Protein AF-K1TYT0-F1 (afdb_monomer_lite)

Organism: NCBI:txid408170

Foldseek 3Di:
DLVVLVCLCPPPDPVSNVVCCVQPNNDRDDPVSVVVSVPVVCPPPPPPPDDPPPPPPD

pLDDT: mean 74.77, std 19.78, range [35.25, 93.75]

Radius of gyration: 12.31 Å; chains: 1; bounding box: 26×24×25 Å

Secondary structure (DSSP, 8-state):
-HHHHHHHHS-S-HHHHHHHHHHHTTSPPPHHHHHHHHHHHTTT-----S--TTSS--

Sequence (58 aa):
MEATIDEAMNSTDPEVQANFKKYFGNKRPTPEEYIYIITKKTNGKIIIKGSWKCFTEL

Structure (mmCIF, N/CA/C/O backbone):
data_AF-K1TYT0-F1
#
_entry.id   AF-K1TYT0-F1
#
loop_
_atom_site.group_PDB
_atom_site.id
_atom_site.type_symbol
_atom_site.label_atom_id
_atom_site.label_alt_id
_atom_site.label_comp_id
_atom_site.label_asym_id
_atom_site.label_entity_id
_atom_site.label_seq_id
_atom_site.pdbx_PDB_ins_code
_atom_site.Cartn_x
_atom_site.Cartn_y
_atom_site.Cartn_z
_atom_site.occupancy
_atom_site.B_iso_or_equiv
_atom_site.auth_seq_id
_atom_site.auth_comp_id
_atom_site.auth_asym_id
_atom_site.auth_atom_id
_atom_site.pdbx_PDB_model_num
ATOM 1 N N . MET A 1 1 ? 6.011 -8.258 -4.890 1.00 68.12 1 MET A N 1
ATOM 2 C CA . MET A 1 1 ? 5.927 -6.950 -4.215 1.00 68.12 1 MET A CA 1
ATOM 3 C C . MET A 1 1 ? 4.823 -6.129 -4.846 1.00 68.12 1 MET A C 1
ATOM 5 O O . MET A 1 1 ? 3.959 -5.671 -4.117 1.00 68.12 1 MET A O 1
ATOM 9 N N . GLU A 1 2 ? 4.772 -6.054 -6.179 1.00 75.81 2 GLU A N 1
ATOM 10 C CA . GLU A 1 2 ? 3.648 -5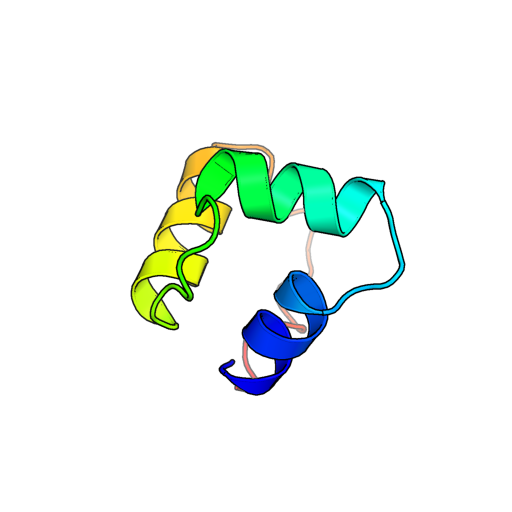.454 -6.919 1.00 75.81 2 GLU A CA 1
ATOM 11 C C . GLU A 1 2 ? 2.272 -6.006 -6.506 1.00 75.81 2 GLU A C 1
ATOM 13 O O . GLU A 1 2 ? 1.379 -5.237 -6.167 1.00 75.81 2 GLU A O 1
ATOM 18 N N . ALA A 1 3 ? 2.123 -7.335 -6.423 1.00 76.38 3 ALA A N 1
ATOM 19 C CA . ALA A 1 3 ? 0.863 -7.969 -6.01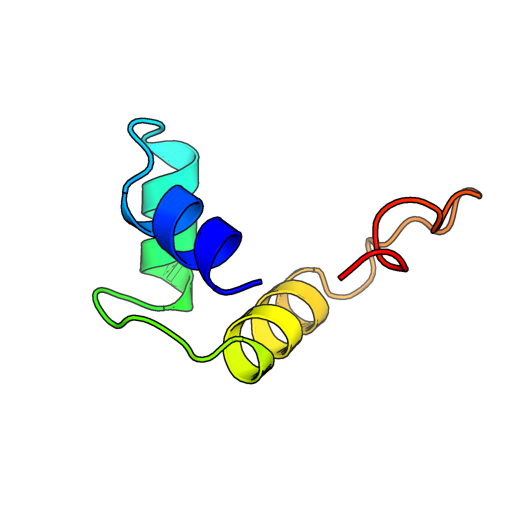3 1.00 76.38 3 ALA A CA 1
ATOM 20 C C . ALA A 1 3 ? 0.399 -7.558 -4.600 1.00 76.38 3 ALA A C 1
ATOM 22 O O . ALA A 1 3 ? -0.793 -7.415 -4.357 1.00 76.38 3 ALA A O 1
ATOM 23 N N . THR A 1 4 ? 1.336 -7.307 -3.684 1.00 84.00 4 THR A N 1
ATOM 24 C CA . THR A 1 4 ? 1.043 -6.871 -2.310 1.00 84.00 4 THR A CA 1
ATOM 25 C C . THR A 1 4 ? 0.568 -5.417 -2.262 1.00 84.00 4 THR A C 1
ATOM 27 O O . THR A 1 4 ? -0.290 -5.072 -1.454 1.00 84.00 4 THR A O 1
ATOM 30 N N . ILE A 1 5 ? 1.103 -4.555 -3.134 1.00 86.19 5 ILE A N 1
ATOM 31 C CA . ILE A 1 5 ? 0.647 -3.163 -3.271 1.00 86.19 5 ILE A CA 1
ATOM 32 C C . ILE A 1 5 ? -0.773 -3.137 -3.831 1.00 86.19 5 ILE A C 1
ATOM 34 O O . ILE A 1 5 ? -1.619 -2.406 -3.320 1.00 86.19 5 ILE A O 1
ATOM 38 N N . ASP A 1 6 ? -1.045 -3.961 -4.843 1.00 87.81 6 ASP A N 1
ATOM 39 C CA . ASP A 1 6 ? -2.373 -4.061 -5.442 1.00 87.81 6 ASP A CA 1
ATOM 40 C C . ASP A 1 6 ? -3.414 -4.625 -4.475 1.00 87.81 6 ASP A C 1
ATOM 42 O O . ASP A 1 6 ? -4.537 -4.122 -4.435 1.00 87.81 6 ASP A O 1
ATOM 46 N N . GLU A 1 7 ? -3.042 -5.604 -3.652 1.00 87.88 7 GLU A N 1
ATOM 47 C CA . GLU A 1 7 ? -3.894 -6.110 -2.577 1.00 87.88 7 GLU A CA 1
ATOM 48 C C . GLU A 1 7 ? -4.191 -5.023 -1.535 1.00 87.88 7 GLU A C 1
ATOM 50 O O . GLU A 1 7 ? -5.351 -4.795 -1.204 1.00 87.88 7 GLU A O 1
ATOM 55 N N . ALA A 1 8 ? -3.178 -4.289 -1.063 1.00 86.25 8 ALA A N 1
ATOM 56 C CA . ALA A 1 8 ? -3.369 -3.219 -0.082 1.00 86.25 8 ALA A CA 1
ATOM 57 C C . ALA A 1 8 ? -4.216 -2.054 -0.631 1.00 86.25 8 ALA A C 1
ATOM 59 O O . ALA A 1 8 ? -5.036 -1.485 0.091 1.00 86.25 8 ALA A O 1
ATOM 60 N N . MET A 1 9 ? -4.044 -1.715 -1.911 1.00 89.25 9 MET A N 1
ATOM 61 C CA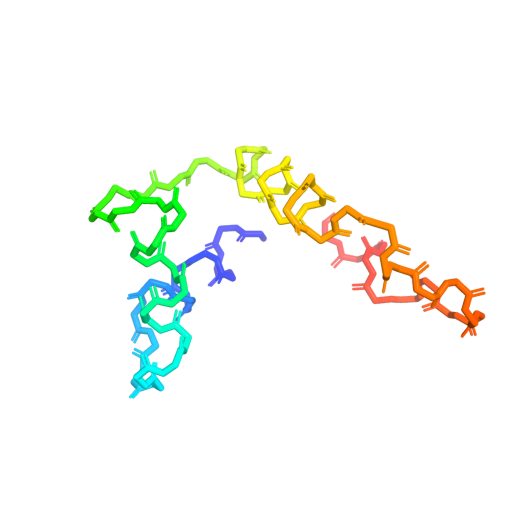 . MET A 1 9 ? -4.788 -0.652 -2.589 1.00 89.25 9 MET A CA 1
ATOM 62 C C . MET A 1 9 ? -6.258 -1.030 -2.829 1.00 89.25 9 MET A C 1
ATOM 64 O O . MET A 1 9 ? -7.142 -0.185 -2.668 1.00 89.25 9 MET A O 1
ATOM 68 N N . ASN A 1 10 ? -6.523 -2.291 -3.185 1.00 90.69 10 ASN A N 1
ATOM 69 C CA . ASN A 1 10 ? -7.865 -2.809 -3.476 1.00 90.69 10 ASN A CA 1
ATOM 70 C C . ASN A 1 10 ? -8.500 -3.566 -2.299 1.00 90.69 10 ASN A C 1
ATOM 72 O O . ASN A 1 10 ? -9.536 -4.210 -2.473 1.00 90.69 10 ASN A O 1
ATOM 76 N N . SER A 1 11 ? -7.898 -3.502 -1.111 1.00 89.38 11 SER A N 1
ATOM 77 C CA . SER A 1 11 ? -8.398 -4.207 0.065 1.00 89.38 11 SER A CA 1
ATOM 78 C C . SER A 1 11 ? -9.810 -3.742 0.424 1.00 89.38 11 SER A C 1
ATOM 80 O O . SER A 1 11 ? -10.111 -2.545 0.439 1.00 89.38 11 SER A O 1
ATOM 82 N N . THR A 1 12 ? -10.676 -4.703 0.745 1.00 93.75 12 THR A N 1
ATOM 83 C CA . THR A 1 12 ? -12.015 -4.445 1.292 1.00 93.75 12 THR A CA 1
ATOM 84 C C . THR A 1 12 ? -11.975 -4.073 2.772 1.00 93.75 12 THR A C 1
ATOM 86 O O . THR A 1 12 ? -12.995 -3.665 3.323 1.00 93.75 12 THR A O 1
ATOM 89 N N . ASP A 1 13 ? -10.822 -4.233 3.424 1.00 92.69 13 ASP A N 1
ATOM 90 C CA . ASP A 1 13 ? -10.630 -3.836 4.811 1.00 92.69 13 ASP A CA 1
ATOM 91 C C . ASP A 1 13 ? -10.501 -2.299 4.902 1.00 92.69 13 ASP A C 1
ATOM 93 O O . ASP A 1 13 ? -9.552 -1.716 4.354 1.00 92.69 13 ASP A O 1
ATOM 97 N N . PRO A 1 14 ? -11.439 -1.615 5.587 1.00 91.62 14 PRO A N 1
ATOM 98 C CA . PRO A 1 14 ? -11.433 -0.161 5.691 1.00 91.62 14 PRO A CA 1
ATOM 99 C C . PRO A 1 14 ? -10.198 0.380 6.422 1.00 91.62 14 PRO A C 1
ATOM 101 O O . PRO A 1 14 ? -9.755 1.486 6.106 1.00 91.62 14 PRO A O 1
ATOM 104 N N . GLU A 1 15 ? -9.614 -0.368 7.363 1.00 89.00 15 GLU A N 1
ATOM 105 C CA . GLU A 1 15 ? -8.411 0.053 8.084 1.00 89.00 15 GLU A CA 1
ATOM 106 C C . GLU A 1 15 ? -7.182 0.001 7.170 1.00 89.00 15 GLU A C 1
ATOM 108 O O . GLU A 1 15 ? -6.393 0.952 7.120 1.00 89.00 15 GLU A O 1
ATOM 113 N N . VAL A 1 16 ? -7.048 -1.071 6.384 1.00 87.62 16 VAL A N 1
ATOM 114 C CA . VAL A 1 16 ? -5.964 -1.223 5.402 1.00 87.62 16 VAL A CA 1
ATOM 115 C C . VAL A 1 16 ? -6.047 -0.126 4.343 1.00 87.62 16 VAL A C 1
ATOM 117 O O . VAL A 1 16 ? -5.053 0.558 4.086 1.00 87.62 16 VAL A O 1
ATOM 120 N N . GLN A 1 17 ? -7.237 0.120 3.789 1.00 89.06 17 GLN A N 1
ATOM 121 C CA . GLN A 1 17 ? -7.426 1.158 2.778 1.00 89.06 17 GLN A CA 1
ATOM 122 C C . GLN A 1 17 ? -7.200 2.574 3.343 1.00 89.06 17 GLN A C 1
ATOM 124 O O . GLN A 1 17 ? -6.605 3.421 2.670 1.00 89.06 17 GLN A O 1
ATOM 129 N N . ALA A 1 18 ? -7.638 2.852 4.578 1.00 89.44 18 ALA A N 1
ATOM 130 C CA . ALA A 1 18 ? -7.402 4.138 5.237 1.00 89.44 18 ALA A CA 1
ATOM 131 C C . ALA A 1 18 ? -5.908 4.383 5.494 1.00 89.44 18 ALA A C 1
ATOM 133 O O . ALA A 1 18 ? -5.410 5.482 5.238 1.00 89.44 18 ALA A O 1
ATOM 134 N N . ASN A 1 19 ? -5.177 3.360 5.941 1.00 86.81 19 ASN A N 1
ATOM 135 C CA . ASN A 1 19 ? -3.731 3.435 6.130 1.00 86.81 19 ASN A CA 1
ATOM 136 C C . ASN A 1 19 ? -2.995 3.633 4.801 1.00 86.81 19 ASN A C 1
ATOM 138 O O . ASN A 1 19 ? -2.119 4.495 4.714 1.00 86.81 19 ASN A O 1
ATOM 142 N N . PHE A 1 20 ? -3.386 2.911 3.750 1.00 88.31 20 PHE A N 1
ATOM 143 C CA . PHE A 1 20 ? -2.821 3.102 2.416 1.00 88.31 20 PHE A CA 1
ATOM 144 C C . PHE A 1 20 ? -3.034 4.543 1.929 1.00 88.31 20 PHE A C 1
ATOM 146 O O . PHE A 1 20 ? -2.070 5.237 1.601 1.00 88.31 20 PHE A O 1
ATOM 153 N N . LYS A 1 21 ? -4.271 5.054 1.994 1.00 90.50 21 LYS A N 1
ATOM 154 C CA . LYS A 1 21 ? -4.594 6.441 1.614 1.00 90.50 21 LYS A CA 1
ATOM 155 C C . LYS A 1 21 ? -3.860 7.481 2.459 1.00 90.50 21 LYS A C 1
ATOM 157 O O . LYS A 1 21 ? -3.451 8.511 1.933 1.00 90.50 21 LYS A O 1
ATOM 162 N N . LYS A 1 22 ? -3.647 7.223 3.750 1.00 90.06 22 LYS A N 1
ATOM 163 C CA . LYS A 1 22 ? -2.897 8.118 4.644 1.00 90.06 22 LYS A CA 1
ATOM 164 C C . LYS A 1 22 ? -1.446 8.314 4.199 1.00 90.06 22 LYS A C 1
ATOM 166 O O . LYS A 1 22 ? -0.904 9.402 4.388 1.00 90.06 22 LYS A O 1
ATOM 171 N N . TYR A 1 23 ? -0.813 7.279 3.649 1.00 88.88 23 TYR A N 1
ATOM 172 C CA . TYR A 1 23 ? 0.598 7.325 3.265 1.00 88.88 23 TYR A CA 1
ATOM 173 C C . TYR A 1 23 ? 0.826 7.614 1.779 1.00 88.88 23 TYR A C 1
ATOM 175 O O . TYR A 1 23 ? 1.759 8.341 1.446 1.00 88.88 23 TYR A O 1
ATOM 183 N N . PHE A 1 24 ? -0.029 7.084 0.906 1.00 90.31 24 PHE A N 1
ATOM 184 C CA . PHE A 1 24 ? 0.145 7.117 -0.550 1.00 90.31 24 PHE A CA 1
ATOM 185 C C . PHE A 1 24 ? -0.954 7.914 -1.275 1.00 90.31 24 PHE A C 1
ATOM 187 O O . PHE A 1 24 ? -0.847 8.210 -2.468 1.00 90.31 24 PHE A O 1
ATOM 194 N N . GLY A 1 25 ? -2.017 8.313 -0.569 1.00 90.38 25 GLY A N 1
ATOM 195 C CA . GLY A 1 25 ? -3.190 8.939 -1.175 1.00 90.38 25 GLY A CA 1
ATOM 196 C C . GLY A 1 25 ? -3.913 7.973 -2.115 1.00 90.38 25 GLY A C 1
ATOM 197 O O . GLY A 1 25 ? -4.095 6.801 -1.802 1.00 90.38 25 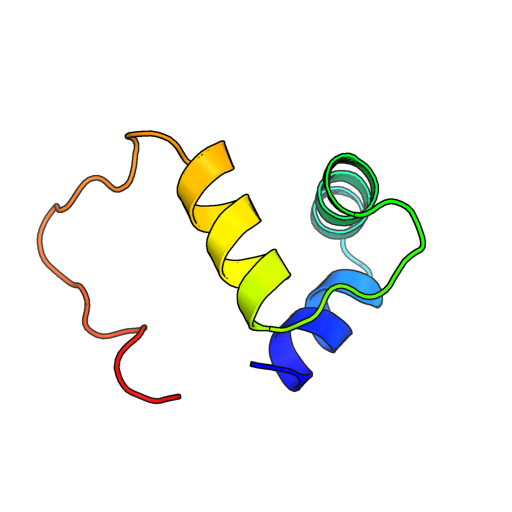GLY A O 1
ATOM 198 N N . ASN A 1 26 ? -4.314 8.472 -3.284 1.00 89.75 26 ASN A N 1
ATOM 199 C CA . ASN A 1 26 ? -4.908 7.656 -4.350 1.00 89.75 26 ASN A CA 1
ATOM 200 C C . ASN A 1 26 ? -3.874 7.217 -5.404 1.00 89.75 26 ASN A C 1
ATOM 202 O O . ASN A 1 26 ? -4.254 6.729 -6.465 1.00 89.75 26 ASN A O 1
ATOM 206 N N . LYS A 1 27 ? -2.577 7.458 -5.166 1.00 90.44 27 LYS A N 1
ATOM 207 C CA . LYS A 1 27 ? -1.515 7.079 -6.101 1.00 90.44 27 LYS A CA 1
ATOM 208 C C . LYS A 1 27 ? -1.030 5.669 -5.787 1.00 90.44 27 LYS A C 1
ATOM 210 O O . LYS A 1 27 ? -0.894 5.307 -4.621 1.00 90.44 27 LYS A O 1
ATOM 215 N N . ARG A 1 28 ? -0.712 4.912 -6.835 1.00 91.19 28 ARG A N 1
ATOM 216 C CA . ARG A 1 28 ? 0.016 3.649 -6.710 1.00 91.19 28 ARG A CA 1
ATOM 217 C C . ARG A 1 28 ? 1.506 3.965 -6.496 1.00 91.19 28 ARG A C 1
ATOM 219 O O . ARG A 1 28 ? 2.087 4.589 -7.385 1.00 91.19 28 ARG A O 1
ATOM 226 N N . PRO A 1 29 ? 2.106 3.602 -5.350 1.00 90.69 29 PRO A N 1
ATOM 227 C CA . PRO A 1 29 ? 3.543 3.754 -5.135 1.00 90.69 29 PRO A CA 1
ATOM 228 C C . PRO A 1 29 ? 4.330 2.721 -5.944 1.00 90.69 29 PRO A C 1
ATOM 230 O O . PRO A 1 29 ? 3.785 1.676 -6.308 1.00 90.69 29 PRO A O 1
ATOM 233 N N . THR A 1 30 ? 5.622 2.968 -6.162 1.00 92.94 30 THR A N 1
ATOM 234 C CA . THR A 1 30 ? 6.527 1.900 -6.617 1.00 92.94 30 THR A CA 1
ATOM 235 C C . THR A 1 30 ? 6.845 0.929 -5.469 1.00 92.94 30 THR A C 1
ATOM 237 O O . THR A 1 30 ? 6.691 1.286 -4.292 1.00 92.94 30 THR A O 1
ATOM 240 N N . PRO A 1 31 ? 7.317 -0.297 -5.759 1.00 88.19 31 PRO A N 1
ATOM 241 C CA . PRO A 1 31 ? 7.800 -1.231 -4.741 1.00 88.19 31 PRO A CA 1
ATOM 242 C C . PRO A 1 31 ? 8.801 -0.613 -3.759 1.00 88.19 31 PRO A C 1
ATOM 244 O O . PRO A 1 31 ? 8.692 -0.809 -2.548 1.00 88.19 31 PRO A O 1
ATOM 247 N N . GLU A 1 32 ? 9.741 0.183 -4.259 1.00 89.19 32 GLU A N 1
ATOM 248 C CA . GLU A 1 32 ? 10.781 0.832 -3.463 1.00 89.19 32 GLU A CA 1
ATOM 249 C C . GLU A 1 32 ? 10.197 1.908 -2.545 1.00 89.19 32 GLU A C 1
ATOM 251 O O . GLU A 1 32 ? 10.540 1.966 -1.362 1.00 89.19 32 GLU A O 1
ATOM 256 N N . GLU A 1 33 ? 9.283 2.736 -3.061 1.00 87.69 33 GLU A N 1
ATOM 257 C CA . GLU A 1 33 ? 8.584 3.754 -2.273 1.00 87.69 33 GLU A CA 1
ATOM 258 C C . GLU A 1 33 ? 7.732 3.120 -1.176 1.00 87.69 33 GLU A C 1
ATOM 260 O O . GLU A 1 33 ? 7.731 3.597 -0.037 1.00 87.69 33 GLU A O 1
ATOM 265 N N . TYR A 1 34 ? 7.044 2.023 -1.498 1.00 88.38 34 TYR A N 1
ATOM 266 C CA . TYR A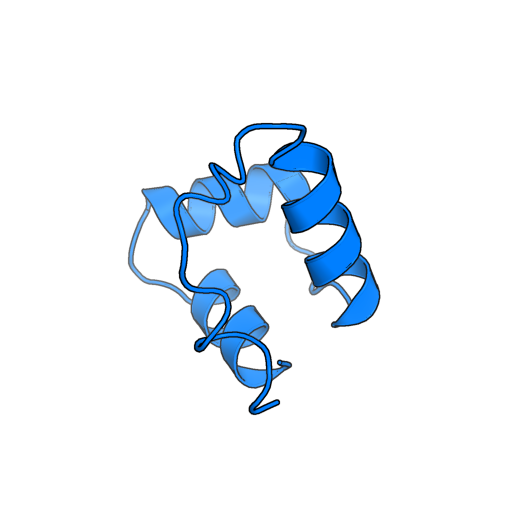 1 34 ? 6.245 1.276 -0.539 1.00 88.38 34 TYR A CA 1
ATOM 267 C C . TYR A 1 34 ? 7.121 0.762 0.603 1.00 88.38 34 TYR A C 1
ATOM 269 O O . TYR A 1 34 ? 6.845 1.067 1.763 1.00 88.38 34 TYR A O 1
ATOM 277 N N . ILE A 1 35 ? 8.229 0.077 0.291 1.00 88.00 35 ILE A N 1
ATOM 278 C CA . ILE A 1 35 ? 9.176 -0.440 1.290 1.00 88.00 35 ILE A CA 1
ATOM 279 C C . ILE A 1 35 ? 9.777 0.698 2.119 1.00 88.00 35 ILE A C 1
ATOM 281 O O . ILE A 1 35 ? 9.834 0.610 3.347 1.00 88.00 35 ILE A O 1
ATOM 285 N N . TYR A 1 36 ? 10.200 1.791 1.486 1.00 87.19 36 TYR A N 1
ATOM 286 C CA . TYR A 1 36 ? 10.764 2.937 2.193 1.00 87.19 36 TYR A CA 1
ATOM 287 C C . TYR A 1 36 ? 9.753 3.553 3.166 1.00 87.19 36 TYR A C 1
ATOM 289 O O . TYR A 1 36 ? 10.073 3.794 4.329 1.00 87.19 36 TYR A O 1
ATOM 297 N N . ILE A 1 37 ? 8.513 3.769 2.730 1.00 85.62 37 ILE A N 1
ATOM 298 C CA . ILE A 1 37 ? 7.476 4.381 3.558 1.00 85.62 37 ILE A CA 1
ATOM 299 C C . ILE A 1 37 ? 7.065 3.453 4.696 1.00 85.62 37 ILE A C 1
ATOM 301 O O . ILE A 1 37 ? 7.020 3.911 5.839 1.00 85.62 37 ILE A O 1
ATOM 305 N N . ILE A 1 38 ? 6.818 2.166 4.439 1.00 83.38 38 ILE A N 1
ATOM 306 C CA . ILE A 1 38 ? 6.441 1.239 5.512 1.00 83.38 38 ILE A CA 1
ATOM 307 C C . ILE A 1 38 ? 7.588 1.075 6.514 1.00 83.38 38 ILE A C 1
ATOM 309 O O . ILE A 1 38 ? 7.334 1.104 7.712 1.00 83.38 38 ILE A O 1
ATOM 313 N N . THR A 1 39 ? 8.853 1.003 6.083 1.00 83.12 39 THR A N 1
ATOM 314 C CA . THR A 1 39 ? 10.000 0.860 7.003 1.00 83.12 39 THR A CA 1
ATOM 315 C C . THR A 1 39 ? 10.269 2.139 7.800 1.00 83.12 39 THR A C 1
ATOM 317 O O . THR A 1 39 ? 10.539 2.066 8.998 1.00 83.12 39 THR A O 1
ATOM 320 N N . LYS A 1 40 ? 10.129 3.322 7.186 1.00 78.50 40 LYS A N 1
ATOM 321 C CA . LYS A 1 40 ? 10.307 4.628 7.847 1.00 78.50 40 LYS A CA 1
ATOM 322 C C . LYS A 1 40 ? 9.107 5.075 8.676 1.00 78.50 40 LYS A C 1
ATOM 324 O O . LYS A 1 40 ? 9.260 5.857 9.601 1.00 78.50 40 LYS A O 1
ATOM 329 N N . LYS A 1 41 ? 7.881 4.673 8.358 1.00 72.19 41 LYS A N 1
ATOM 330 C CA . LYS A 1 41 ? 6.701 5.029 9.171 1.00 72.19 41 LYS A CA 1
ATOM 331 C C . LYS A 1 41 ? 6.452 4.003 10.270 1.00 72.19 41 LYS A C 1
ATOM 333 O O . LYS A 1 41 ? 5.972 4.379 11.334 1.00 72.19 41 LYS A O 1
ATOM 338 N N . THR A 1 42 ? 6.945 2.780 10.088 1.00 63.50 42 THR A N 1
ATOM 339 C CA . THR A 1 42 ? 7.165 1.791 11.157 1.00 63.50 42 THR A CA 1
ATOM 340 C C . THR A 1 42 ? 8.502 2.052 11.882 1.00 63.50 42 THR A C 1
ATOM 342 O O . THR A 1 42 ? 9.212 1.122 12.261 1.00 63.50 42 THR A O 1
ATOM 345 N N . ASN A 1 43 ? 8.879 3.328 12.069 1.00 51.53 43 ASN A N 1
ATOM 346 C CA . ASN A 1 43 ? 10.133 3.777 12.693 1.00 51.53 43 ASN A CA 1
ATOM 347 C C . ASN A 1 43 ? 10.308 3.228 14.129 1.00 51.53 43 ASN A C 1
ATOM 349 O O . ASN A 1 43 ? 9.927 3.861 15.111 1.00 51.53 43 ASN A O 1
ATOM 353 N N . GLY A 1 44 ? 10.951 2.067 14.261 1.00 48.03 44 GLY A N 1
ATOM 354 C CA . GLY A 1 44 ? 11.544 1.597 15.520 1.00 48.03 44 GLY A CA 1
ATOM 355 C C . GLY A 1 44 ? 10.759 0.533 16.288 1.00 48.03 44 GLY A C 1
ATOM 356 O O . GLY A 1 44 ? 11.211 0.099 17.343 1.00 48.03 44 GLY A O 1
ATOM 357 N N . LYS A 1 45 ? 9.623 0.063 15.763 1.00 44.84 45 LYS A N 1
ATOM 358 C CA . LYS A 1 45 ? 8.887 -1.095 16.306 1.00 44.84 45 LYS A CA 1
ATOM 359 C C . LYS A 1 45 ? 8.935 -2.307 15.378 1.00 44.84 45 LYS A C 1
ATOM 361 O O . LYS A 1 45 ? 8.085 -3.183 15.462 1.00 44.84 45 LYS A O 1
ATOM 366 N N . ILE A 1 46 ? 9.981 -2.424 14.559 1.00 49.69 46 ILE A N 1
ATOM 367 C CA . ILE A 1 46 ? 10.476 -3.762 14.236 1.00 49.69 46 ILE A CA 1
ATOM 368 C C . ILE A 1 46 ? 11.091 -4.260 15.541 1.00 49.69 46 ILE A C 1
ATOM 370 O O . ILE A 1 46 ? 12.278 -4.086 15.810 1.00 49.69 46 ILE A O 1
ATOM 374 N N . ILE A 1 47 ? 10.240 -4.806 16.409 1.00 45.88 47 ILE A N 1
ATOM 375 C CA . ILE A 1 47 ? 10.683 -5.682 17.476 1.00 45.88 47 ILE A CA 1
ATOM 376 C C . ILE A 1 47 ? 11.318 -6.844 16.725 1.00 45.88 47 ILE A C 1
ATOM 378 O O . ILE A 1 47 ? 10.649 -7.787 16.318 1.00 45.88 47 ILE A O 1
ATOM 382 N N . ILE A 1 48 ? 12.624 -6.748 16.506 1.00 45.75 48 ILE A N 1
ATOM 383 C CA . ILE A 1 48 ? 13.492 -7.858 16.150 1.00 45.75 48 ILE A CA 1
ATOM 384 C C . ILE A 1 48 ? 13.535 -8.839 17.331 1.00 45.75 48 ILE A C 1
ATOM 386 O O . ILE A 1 48 ? 14.583 -9.141 17.881 1.00 45.75 48 ILE A O 1
ATOM 390 N N . LYS A 1 49 ? 12.375 -9.359 17.743 1.00 42.69 49 LYS A N 1
ATOM 391 C CA . LYS A 1 49 ? 12.266 -10.614 18.478 1.00 42.69 49 LYS A CA 1
ATOM 392 C C . LYS A 1 49 ? 12.176 -11.716 17.433 1.00 42.69 49 LYS A C 1
ATOM 394 O O . LYS A 1 49 ? 11.120 -12.264 17.162 1.00 42.69 49 LYS A O 1
ATOM 399 N N . GLY A 1 50 ? 13.328 -11.951 16.809 1.00 44.72 50 GLY A N 1
ATOM 400 C CA . GLY A 1 50 ? 13.728 -13.255 16.298 1.00 44.72 50 GLY A CA 1
ATOM 401 C C . GLY A 1 50 ? 12.785 -13.961 15.331 1.00 44.72 50 GLY A C 1
ATOM 402 O O . GLY A 1 50 ? 12.408 -15.084 15.625 1.00 44.72 50 GLY A O 1
ATOM 403 N N . SER A 1 51 ? 12.468 -13.370 14.176 1.00 44.69 51 SER A N 1
ATOM 404 C CA . SER A 1 51 ? 12.330 -14.135 12.923 1.00 44.69 51 SER A CA 1
ATOM 405 C C . SER A 1 51 ? 12.107 -13.192 11.738 1.00 44.69 51 SER A C 1
ATOM 407 O O . SER A 1 51 ? 11.016 -12.667 11.548 1.00 44.69 51 SER A O 1
ATOM 409 N N . TRP A 1 52 ? 13.139 -12.969 10.924 1.00 44.69 52 TRP A N 1
ATOM 410 C C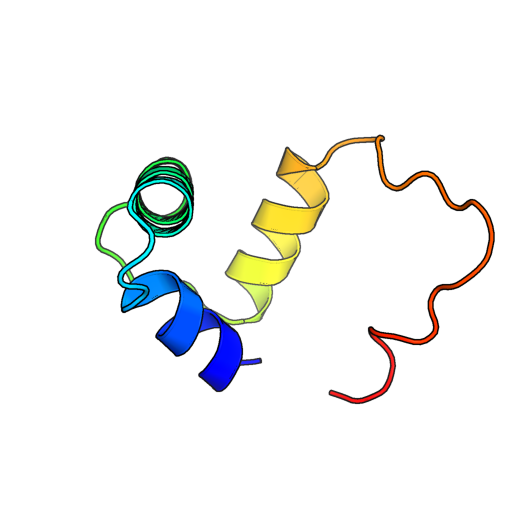A . TRP A 1 52 ? 13.038 -12.233 9.650 1.00 44.69 52 TRP A CA 1
ATOM 411 C C . TRP A 1 52 ? 12.670 -13.153 8.474 1.00 44.69 52 TRP A C 1
ATOM 413 O O . TRP A 1 52 ? 12.879 -12.802 7.317 1.00 44.69 52 TRP A O 1
ATOM 423 N N . LYS A 1 53 ? 12.122 -14.347 8.741 1.00 39.81 53 LYS A N 1
ATOM 424 C CA . LYS A 1 53 ? 11.955 -15.390 7.715 1.00 39.81 53 LYS A CA 1
ATOM 425 C C . LYS A 1 53 ? 10.877 -15.089 6.659 1.00 39.81 53 LYS A C 1
ATOM 427 O O . LYS A 1 53 ? 10.738 -15.859 5.723 1.00 39.81 53 LYS A O 1
ATOM 432 N N . CYS A 1 54 ? 10.136 -13.985 6.775 1.00 46.06 54 CYS A N 1
ATOM 433 C CA . CYS A 1 54 ? 9.037 -13.661 5.857 1.00 46.06 54 CYS A CA 1
ATOM 434 C C . CYS A 1 54 ? 9.374 -12.600 4.793 1.00 46.06 54 CYS A C 1
ATOM 436 O O . CYS A 1 54 ? 8.490 -12.256 4.019 1.00 46.06 54 CYS A O 1
ATOM 438 N N . PHE A 1 55 ? 10.600 -12.057 4.743 1.00 42.16 55 PHE A N 1
ATOM 439 C CA . PHE A 1 55 ? 10.957 -11.012 3.760 1.00 42.16 55 PHE A CA 1
ATOM 440 C C . PHE A 1 55 ? 12.062 -11.420 2.769 1.00 42.16 55 PHE A C 1
ATOM 442 O O . PHE A 1 55 ? 12.420 -10.632 1.903 1.00 42.16 55 PHE A O 1
ATOM 449 N N . THR A 1 56 ? 12.606 -12.638 2.872 1.00 39.38 56 THR A N 1
ATOM 450 C CA . THR A 1 56 ? 13.685 -13.136 1.993 1.00 39.38 56 THR A CA 1
ATOM 451 C C . THR A 1 56 ? 13.203 -13.956 0.794 1.00 39.38 56 THR A C 1
ATOM 453 O O . THR A 1 56 ? 14.032 -14.491 0.069 1.00 39.38 56 THR A O 1
ATOM 456 N N . GLU A 1 57 ? 11.894 -14.070 0.572 1.00 35.25 57 GLU A N 1
ATOM 457 C CA . GLU A 1 57 ? 11.328 -14.740 -0.610 1.00 35.25 57 GLU A CA 1
ATOM 458 C C . GLU A 1 57 ? 10.433 -13.773 -1.387 1.00 35.25 57 GLU A C 1
ATOM 460 O O . GLU A 1 57 ? 9.214 -13.930 -1.463 1.00 35.25 57 GLU A O 1
ATOM 465 N N . LEU A 1 58 ? 11.068 -12.735 -1.933 1.00 41.44 58 LEU A N 1
ATOM 466 C CA . LEU A 1 58 ? 10.491 -11.845 -2.930 1.00 41.44 58 LEU A CA 1
ATOM 467 C C . LEU A 1 58 ? 11.520 -11.454 -3.984 1.00 41.44 58 LEU A C 1
ATOM 469 O O . LEU A 1 58 ? 12.683 -11.216 -3.593 1.00 41.44 58 LEU A O 1
#